Protein AF-0000000079096432 (afdb_homodimer)

InterPro domains:
  IPR011004 Trimeric LpxA-like superfamily [SSF51161] (9-69)
  IPR050486 Mannose-1-phosphate guanyltransferase [PTHR22572] (4-70)
  IPR056729 Mannose-1-phosphate guanyltransferase, C-terminal domain [PF25087] (5-72)

Organism: Trichostrongylus colubriformis (NCBI:txid6319)

Solvent-accessible surface area (backbone atoms only — not comparable to full-atom values): 8878 Å² total; per-residue (Å²): 103,59,58,89,77,42,87,38,48,37,87,65,34,46,76,44,66,73,34,37,54,34,66,76,26,35,37,24,49,51,19,37,38,29,47,20,36,39,30,39,48,14,34,37,27,41,46,15,37,40,32,28,24,37,39,29,61,57,11,34,38,31,58,61,12,37,40,32,29,36,68,67,63,72,83,52,90,54,78,84,74,71,76,66,66,70,73,79,110,105,59,59,89,78,43,86,40,47,36,86,63,34,45,75,43,65,74,33,38,56,33,67,75,26,35,37,25,50,51,19,36,38,29,48,20,38,37,29,39,48,14,34,38,29,41,46,14,36,40,32,29,24,37,37,29,62,57,10,33,40,31,56,61,11,36,40,33,31,36,67,68,62,73,75,53,92,48,80,76,77,70,75,66,66,72,72,82,109

pLDDT: mean 81.72, std 25.54, range [23.12, 99.0]

Sequence (178 aa):
MVSEEDKDVHKSAKIGPNVSIGPNAKIGKGVRIKESIILADAVVNEHACVLHSVIGWRSVVGAWSRVEGIPIAPNPNLPFAKVSATYWLMVSEEDKDVHKSAKIGPNVSIGPNAKIGKGVRIKESIILADAVVNEHACVLHSVIGWRSVVGAWSRVEGIPIAPNPNLPFAKVSATYWL

Structure (mmCIF, N/CA/C/O backbone):
data_AF-0000000079096432-model_v1
#
loop_
_entity.id
_entity.type
_entity.pdbx_description
1 polymer 'Mannose-1-phosphate guanyltransferase C-terminal domain-containing protein'
#
loop_
_atom_site.group_PDB
_atom_site.id
_atom_site.type_symbol
_atom_site.label_atom_id
_atom_site.label_alt_id
_atom_site.label_comp_id
_atom_site.label_asym_id
_atom_site.label_entity_id
_atom_site.label_seq_id
_atom_site.pdbx_PDB_ins_code
_atom_site.Cartn_x
_atom_site.Cartn_y
_atom_site.Cartn_z
_atom_site.occupancy
_atom_site.B_iso_or_equiv
_atom_site.auth_seq_id
_atom_site.auth_comp_id
_atom_site.auth_asym_id
_atom_site.auth_atom_id
_atom_site.pdbx_PDB_model_num
ATOM 1 N N . MET A 1 1 ? 4.297 -13.227 -14.703 1 49.78 1 MET A N 1
ATOM 2 C CA . MET A 1 1 ? 3.547 -14.391 -14.242 1 49.78 1 MET A CA 1
ATOM 3 C C . MET A 1 1 ? 4.078 -14.883 -12.906 1 49.78 1 MET A C 1
ATOM 5 O O . MET A 1 1 ? 5.219 -14.594 -12.539 1 49.78 1 MET A O 1
ATOM 9 N N . VAL A 1 2 ? 3.18 -14.836 -11.805 1 55 2 VAL A N 1
ATOM 10 C CA . VAL A 1 2 ? 3.639 -15.445 -10.562 1 55 2 VAL A CA 1
ATOM 11 C C . VAL A 1 2 ? 4.121 -16.875 -10.836 1 55 2 VAL A C 1
ATOM 13 O O . VAL A 1 2 ? 3.42 -17.656 -11.477 1 55 2 VAL A O 1
ATOM 16 N N . SER A 1 3 ? 5.258 -17.234 -10.875 1 52.78 3 SER A N 1
ATOM 17 C CA . SER A 1 3 ? 5.484 -18.672 -11.008 1 52.78 3 SER A CA 1
ATOM 18 C C . SER A 1 3 ? 5.172 -19.406 -9.711 1 52.78 3 SER A C 1
ATOM 20 O O . SER A 1 3 ? 5.527 -18.938 -8.625 1 52.78 3 SER A O 1
ATOM 22 N N . GLU A 1 4 ? 3.979 -20.062 -9.562 1 48.72 4 GLU A N 1
ATOM 23 C CA . GLU A 1 4 ? 3.637 -21.016 -8.508 1 48.72 4 GLU A CA 1
ATOM 24 C C . GLU A 1 4 ? 4.891 -21.594 -7.875 1 48.72 4 GLU A C 1
ATOM 26 O O . GLU A 1 4 ? 4.848 -22.094 -6.742 1 48.72 4 GLU A O 1
ATOM 31 N N . GLU A 1 5 ? 5.91 -21.547 -8.586 1 52.56 5 GLU A N 1
ATOM 32 C CA . GLU A 1 5 ? 7.125 -22.203 -8.125 1 52.56 5 GLU A CA 1
ATOM 33 C C . GLU A 1 5 ? 7.941 -21.297 -7.207 1 52.56 5 GLU A C 1
ATOM 35 O O . GLU A 1 5 ? 8.945 -21.719 -6.641 1 52.56 5 GLU A O 1
ATOM 40 N N . ASP A 1 6 ? 7.215 -20.156 -7 1 66.31 6 ASP A N 1
ATOM 41 C CA . ASP A 1 6 ? 8.078 -19.25 -6.25 1 66.31 6 ASP A CA 1
ATOM 42 C C . ASP A 1 6 ? 8.055 -19.578 -4.758 1 66.31 6 ASP A C 1
ATOM 44 O O . ASP A 1 6 ? 6.992 -19.625 -4.141 1 66.31 6 ASP A O 1
ATOM 48 N N . LYS A 1 7 ? 9.062 -20.109 -4.145 1 76.81 7 LYS A N 1
ATOM 49 C CA . LYS A 1 7 ? 9.289 -20.578 -2.783 1 76.81 7 LYS A CA 1
ATOM 50 C C . LYS A 1 7 ? 8.836 -19.547 -1.758 1 76.81 7 LYS A C 1
ATOM 52 O O . LYS A 1 7 ? 8.477 -19.906 -0.631 1 76.81 7 LYS A O 1
ATOM 57 N N . ASP A 1 8 ? 8.594 -18.406 -2.217 1 93.94 8 ASP A N 1
ATOM 58 C CA . ASP A 1 8 ? 8.352 -17.391 -1.192 1 93.94 8 ASP A CA 1
ATOM 59 C C . ASP A 1 8 ? 6.922 -16.859 -1.271 1 93.94 8 ASP A C 1
ATOM 61 O O . ASP A 1 8 ? 6.637 -15.758 -0.806 1 93.94 8 ASP A O 1
ATOM 65 N N . VAL A 1 9 ? 6.113 -17.672 -1.947 1 97.19 9 VAL A N 1
ATOM 66 C CA . VAL A 1 9 ? 4.68 -17.391 -1.94 1 97.19 9 VAL A CA 1
ATOM 67 C C . VAL A 1 9 ? 3.949 -18.484 -1.155 1 97.19 9 VAL A C 1
ATOM 69 O O . VAL A 1 9 ? 3.939 -19.641 -1.558 1 97.19 9 VAL A O 1
ATOM 72 N N . HIS A 1 10 ? 3.402 -18.094 -0.089 1 97.62 10 HIS A N 1
ATOM 73 C CA . HIS A 1 10 ? 2.75 -19.094 0.749 1 97.62 10 HIS A CA 1
ATOM 74 C C . HIS A 1 10 ? 1.615 -19.781 0 1 97.62 10 HIS A C 1
ATOM 76 O O . HIS A 1 10 ? 0.881 -19.141 -0.753 1 97.62 10 HIS A O 1
ATOM 82 N N . LYS A 1 11 ? 1.36 -21.016 0.173 1 96.31 11 LYS A N 1
ATOM 83 C CA . LYS A 1 11 ? 0.435 -21.844 -0.587 1 96.31 11 LYS A CA 1
ATOM 84 C C . LYS A 1 11 ? -1 -21.344 -0.448 1 96.31 11 LYS A C 1
ATOM 86 O O . LYS A 1 11 ? -1.826 -21.562 -1.338 1 96.31 11 LYS A O 1
ATOM 91 N N . SER A 1 12 ? -1.315 -20.734 0.716 1 97.81 12 SER A N 1
ATOM 92 C CA . SER A 1 12 ? -2.695 -20.312 0.938 1 97.81 12 SER A CA 1
ATOM 93 C C . SER A 1 12 ? -2.953 -18.922 0.353 1 97.81 12 SER A C 1
ATOM 95 O O . SER A 1 12 ? -4.074 -18.422 0.413 1 97.81 12 SER A O 1
ATOM 97 N N . ALA A 1 13 ? -1.972 -18.234 -0.16 1 98.38 13 ALA A N 1
ATOM 98 C CA . ALA A 1 13 ? -2.168 -16.938 -0.804 1 98.38 13 ALA A CA 1
ATOM 99 C C . ALA A 1 13 ? -3.051 -17.062 -2.041 1 98.38 13 ALA A C 1
ATOM 101 O O . ALA A 1 13 ? -3.031 -18.094 -2.719 1 98.38 13 ALA A O 1
ATOM 102 N N . LYS A 1 14 ? -3.893 -16.062 -2.24 1 98.19 14 LYS A N 1
ATOM 103 C CA . LYS A 1 14 ? -4.742 -15.992 -3.428 1 98.19 14 LYS A CA 1
ATOM 104 C C . LYS A 1 14 ? -4.262 -14.906 -4.387 1 98.19 14 LYS A C 1
ATOM 106 O O . LYS A 1 14 ? -4.398 -13.719 -4.102 1 98.19 14 LYS A O 1
ATOM 111 N N . ILE A 1 15 ? -3.668 -15.336 -5.457 1 96.62 15 ILE A N 1
ATOM 112 C CA . ILE A 1 15 ? -3.129 -14.43 -6.465 1 96.62 15 ILE A CA 1
ATOM 113 C C . ILE A 1 15 ? -4.094 -14.336 -7.645 1 96.62 15 ILE A C 1
ATOM 115 O O . ILE A 1 15 ? -4.32 -15.328 -8.352 1 96.62 15 ILE A O 1
ATOM 119 N N . GLY A 1 16 ? -4.66 -13.188 -7.727 1 95.19 16 GLY A N 1
ATOM 120 C CA . GLY A 1 16 ? -5.637 -12.984 -8.781 1 95.19 16 GLY A CA 1
ATOM 121 C C . GLY A 1 16 ? -5.012 -12.664 -10.125 1 95.19 16 GLY A C 1
ATOM 122 O O . GLY A 1 16 ? -3.822 -12.914 -10.336 1 95.19 16 GLY A O 1
ATOM 123 N N . PRO A 1 17 ? -5.816 -12.352 -11.086 1 93 17 PRO A N 1
ATOM 124 C CA . PRO A 1 17 ? -5.328 -12.039 -12.43 1 93 17 PRO A CA 1
ATOM 125 C C . PRO A 1 17 ? -4.453 -10.781 -12.461 1 93 17 PRO A C 1
ATOM 127 O O . PRO A 1 17 ? -4.547 -9.938 -11.57 1 93 17 PRO A O 1
ATOM 130 N N . ASN A 1 18 ? -3.512 -10.672 -13.5 1 92.12 18 ASN A N 1
ATOM 131 C CA . ASN A 1 18 ? -2.684 -9.508 -13.797 1 92.12 18 ASN A CA 1
ATOM 132 C C . ASN A 1 18 ? -1.778 -9.156 -12.617 1 92.12 18 ASN A C 1
ATOM 134 O O . ASN A 1 18 ? -1.666 -7.988 -12.242 1 92.12 18 ASN A O 1
ATOM 138 N N . VAL A 1 19 ? -1.422 -10.156 -11.961 1 95.19 19 VAL A N 1
ATOM 139 C CA . VAL A 1 19 ? -0.476 -9.961 -10.875 1 95.19 19 VAL A CA 1
ATOM 140 C C . VAL A 1 19 ? 0.92 -10.398 -11.312 1 95.19 19 VAL A C 1
ATOM 142 O O . VAL A 1 19 ? 1.084 -11.461 -11.914 1 95.19 19 VAL A O 1
ATOM 145 N N . SER A 1 20 ? 1.871 -9.555 -11.117 1 94.56 20 SER A N 1
ATOM 146 C CA . SER A 1 20 ? 3.283 -9.891 -11.273 1 94.56 20 SER A CA 1
ATOM 147 C C . SER A 1 20 ? 4.012 -9.852 -9.93 1 94.56 20 SER A C 1
ATOM 149 O O . SER A 1 20 ? 3.846 -8.906 -9.156 1 94.56 20 SER A O 1
ATOM 151 N N . ILE A 1 21 ? 4.773 -10.836 -9.672 1 96.56 21 ILE A N 1
ATOM 152 C CA . ILE A 1 21 ? 5.562 -10.898 -8.445 1 96.56 21 ILE A CA 1
ATOM 153 C C . ILE A 1 21 ? 7.043 -11.039 -8.797 1 96.56 21 ILE A C 1
ATOM 155 O O . ILE A 1 21 ? 7.441 -11.992 -9.461 1 96.56 21 ILE A O 1
ATOM 159 N N . GLY A 1 22 ? 7.762 -10.047 -8.359 1 95.38 22 GLY A N 1
ATOM 160 C CA . GLY A 1 22 ? 9.18 -10.008 -8.68 1 95.38 22 GLY A CA 1
ATOM 161 C C . GLY A 1 22 ? 9.992 -11.023 -7.898 1 95.38 22 GLY A C 1
ATOM 162 O O . GLY A 1 22 ? 9.477 -11.656 -6.977 1 95.38 22 GLY A O 1
ATOM 163 N N . PRO A 1 23 ? 11.219 -11.227 -8.273 1 94.5 23 PRO A N 1
ATOM 164 C CA . PRO A 1 23 ? 12.055 -12.219 -7.605 1 94.5 23 PRO A CA 1
ATOM 165 C C . PRO A 1 23 ? 12.266 -11.914 -6.121 1 94.5 23 PRO A C 1
ATOM 167 O O . PRO A 1 23 ? 12.352 -10.742 -5.738 1 94.5 23 PRO A O 1
ATOM 170 N N . ASN A 1 24 ? 12.25 -12.875 -5.258 1 95.25 24 ASN A N 1
ATOM 171 C CA . ASN A 1 24 ? 12.555 -12.852 -3.83 1 95.25 24 ASN A CA 1
ATOM 172 C C . ASN A 1 24 ? 11.469 -12.133 -3.037 1 95.25 24 ASN A C 1
ATOM 174 O O . ASN A 1 24 ? 11.602 -11.938 -1.828 1 95.25 24 ASN A O 1
ATOM 178 N N . ALA A 1 25 ? 10.523 -11.68 -3.762 1 97.75 25 ALA A N 1
ATOM 179 C CA . ALA A 1 25 ? 9.391 -11.18 -2.994 1 97.75 25 ALA A CA 1
ATOM 180 C C . ALA A 1 25 ? 8.789 -12.273 -2.115 1 97.75 25 ALA A C 1
ATOM 182 O O . ALA A 1 25 ? 8.734 -13.438 -2.516 1 97.75 25 ALA A O 1
ATOM 183 N N . LYS A 1 26 ? 8.359 -11.867 -0.89 1 98.44 26 LYS A N 1
ATOM 184 C CA . LYS A 1 26 ? 7.75 -12.797 0.058 1 98.44 26 LYS A CA 1
ATOM 185 C C . LYS A 1 26 ? 6.262 -12.5 0.232 1 98.44 26 LYS A C 1
ATOM 187 O O . LYS A 1 26 ? 5.887 -11.398 0.633 1 98.44 26 LYS A O 1
ATOM 192 N N . ILE A 1 27 ? 5.492 -13.5 -0.062 1 98.69 27 ILE A N 1
ATOM 193 C CA . ILE A 1 27 ? 4.039 -13.383 0.047 1 98.69 27 ILE A CA 1
ATOM 194 C C . ILE A 1 27 ? 3.531 -14.305 1.153 1 98.69 27 ILE A C 1
ATOM 196 O O . ILE A 1 27 ? 3.629 -15.531 1.042 1 98.69 27 ILE A O 1
ATOM 200 N N . GLY A 1 28 ? 2.947 -13.734 2.145 1 98.62 28 GLY A N 1
ATOM 201 C CA . GLY A 1 28 ? 2.609 -14.461 3.354 1 98.62 28 GLY A CA 1
ATOM 202 C C . GLY A 1 28 ? 1.319 -15.258 3.232 1 98.62 28 GLY A C 1
ATOM 203 O O . GLY A 1 28 ? 0.675 -15.242 2.182 1 98.62 28 GLY A O 1
ATOM 204 N N . LYS A 1 29 ? 1.048 -15.969 4.301 1 98.44 29 LYS A N 1
ATOM 205 C CA . LYS A 1 29 ? -0.164 -16.781 4.414 1 98.44 29 LYS A CA 1
ATOM 206 C C . LYS A 1 29 ? -1.412 -15.93 4.191 1 98.44 29 LYS A C 1
ATOM 208 O O . LYS A 1 29 ? -1.538 -14.844 4.754 1 98.44 29 LYS A O 1
ATOM 213 N N . GLY A 1 30 ? -2.307 -16.391 3.414 1 98.62 30 GLY A N 1
ATOM 214 C CA . GLY A 1 30 ? -3.633 -15.797 3.293 1 98.62 30 GLY A CA 1
ATOM 215 C C . GLY A 1 30 ? -3.629 -14.453 2.586 1 98.62 30 GLY A C 1
ATOM 216 O O . GLY A 1 30 ? -4.645 -13.758 2.562 1 98.62 30 GLY A O 1
ATOM 217 N N . VAL A 1 31 ? -2.512 -14.055 2.002 1 98.75 31 VAL A N 1
ATOM 218 C CA . VAL A 1 31 ? -2.42 -12.797 1.27 1 98.75 31 VAL A CA 1
ATOM 219 C C . VAL A 1 31 ? -3.271 -12.867 0.005 1 98.75 31 VAL A C 1
ATOM 221 O O . VAL A 1 31 ? -3.314 -13.906 -0.663 1 98.75 31 VAL A O 1
ATOM 224 N N . ARG A 1 32 ? -3.984 -11.82 -0.285 1 98.88 32 ARG A N 1
ATOM 225 C CA . ARG A 1 32 ? -4.754 -11.688 -1.519 1 98.88 32 ARG A CA 1
ATOM 226 C C . ARG A 1 32 ? -4.23 -10.531 -2.365 1 98.88 32 ARG A C 1
ATOM 228 O O . ARG A 1 32 ? -4.129 -9.398 -1.886 1 98.88 32 ARG A O 1
ATOM 235 N N . ILE A 1 33 ? -3.865 -10.781 -3.605 1 98.12 33 ILE A N 1
ATOM 236 C CA . ILE A 1 33 ? -3.33 -9.773 -4.52 1 98.12 33 ILE A CA 1
ATOM 237 C C . ILE A 1 33 ? -4.086 -9.828 -5.844 1 98.12 33 ILE A C 1
ATOM 239 O O . ILE A 1 33 ? -4.328 -10.906 -6.387 1 98.12 33 ILE A O 1
ATOM 243 N N . LYS A 1 34 ? -4.484 -8.711 -6.258 1 95.69 34 LYS A N 1
ATOM 244 C CA . LYS A 1 34 ? -5.191 -8.609 -7.531 1 95.69 34 LYS A CA 1
ATOM 245 C C . LYS A 1 34 ? -4.789 -7.352 -8.289 1 95.69 34 LYS A C 1
ATOM 247 O O . LYS A 1 34 ? -4.641 -6.281 -7.691 1 95.69 34 LYS A O 1
ATOM 252 N N . GLU A 1 35 ? -4.629 -7.512 -9.656 1 94.5 35 GLU A N 1
ATOM 253 C CA . GLU A 1 35 ? -4.379 -6.348 -10.508 1 94.5 35 GLU A CA 1
ATOM 254 C C . GLU A 1 35 ? -3.227 -5.508 -9.961 1 94.5 35 GLU A C 1
ATOM 256 O O . GLU A 1 35 ? -3.355 -4.293 -9.805 1 94.5 35 GLU A O 1
ATOM 261 N N . SER A 1 36 ? -2.166 -6.195 -9.641 1 96 36 SER A N 1
ATOM 262 C CA . SER A 1 36 ? -1.103 -5.531 -8.891 1 96 36 SER A CA 1
ATOM 263 C C . SER A 1 36 ? 0.269 -6.07 -9.281 1 96 36 SER A C 1
ATOM 265 O O . SER A 1 36 ? 0.373 -7.16 -9.852 1 96 36 SER A O 1
ATOM 267 N N . ILE A 1 37 ? 1.247 -5.305 -9.016 1 96.75 37 ILE A N 1
ATOM 268 C CA . ILE A 1 37 ? 2.645 -5.68 -9.211 1 96.75 37 ILE A CA 1
ATOM 269 C C . ILE A 1 37 ? 3.383 -5.617 -7.875 1 96.75 37 ILE A C 1
ATOM 271 O O . ILE A 1 37 ? 3.363 -4.586 -7.195 1 96.75 37 ILE A O 1
ATOM 275 N N . ILE A 1 38 ? 3.967 -6.727 -7.48 1 97.81 38 ILE A N 1
ATOM 276 C CA . ILE A 1 38 ? 4.852 -6.781 -6.32 1 97.81 38 ILE A CA 1
ATOM 277 C C . ILE A 1 38 ? 6.305 -6.828 -6.785 1 97.81 38 ILE A C 1
ATOM 279 O O . ILE A 1 38 ? 6.754 -7.832 -7.344 1 97.81 38 ILE A O 1
ATOM 283 N N . LEU A 1 39 ? 7.094 -5.719 -6.551 1 97.81 39 LEU A N 1
ATOM 284 C CA . LEU A 1 39 ? 8.445 -5.664 -7.09 1 97.81 39 LEU A CA 1
ATOM 285 C C . LEU A 1 39 ? 9.406 -6.496 -6.238 1 97.81 39 LEU A C 1
ATOM 287 O O . LEU A 1 39 ? 9 -7.055 -5.215 1 97.81 39 LEU A O 1
ATOM 291 N N . ALA A 1 40 ? 10.586 -6.617 -6.746 1 96.62 40 ALA A N 1
ATOM 292 C CA . ALA A 1 40 ? 11.578 -7.523 -6.172 1 96.62 40 ALA A CA 1
ATOM 293 C C . ALA A 1 40 ? 11.797 -7.23 -4.691 1 96.62 40 ALA A C 1
ATOM 295 O O . ALA A 1 40 ? 11.805 -6.07 -4.277 1 96.62 40 ALA A O 1
ATOM 296 N N . ASP A 1 41 ? 11.93 -8.219 -3.836 1 97.69 41 ASP A N 1
ATOM 297 C CA . ASP A 1 41 ? 12.352 -8.211 -2.438 1 97.69 41 ASP A CA 1
ATOM 298 C C . ASP A 1 41 ? 11.297 -7.559 -1.551 1 97.69 41 ASP A C 1
ATOM 300 O O . ASP A 1 41 ? 11.531 -7.32 -0.365 1 97.69 41 ASP A O 1
ATOM 304 N N . ALA A 1 42 ? 10.141 -7.258 -2.182 1 98.62 42 ALA A N 1
ATOM 305 C CA . ALA A 1 42 ? 9.055 -6.738 -1.354 1 98.62 42 ALA A CA 1
ATOM 306 C C . ALA A 1 42 ? 8.469 -7.836 -0.468 1 98.62 42 ALA A C 1
ATOM 308 O O . ALA A 1 42 ? 8.594 -9.023 -0.777 1 98.62 42 ALA A O 1
ATOM 309 N N . VAL A 1 43 ? 7.902 -7.422 0.663 1 98.88 43 VAL A N 1
ATOM 310 C CA . VAL A 1 43 ? 7.27 -8.336 1.605 1 98.88 43 VAL A CA 1
ATOM 311 C C . VAL A 1 43 ? 5.812 -7.934 1.824 1 98.88 43 VAL A C 1
ATOM 313 O O . VAL A 1 43 ? 5.531 -6.801 2.221 1 98.88 43 VAL A O 1
ATOM 316 N N . VAL A 1 44 ? 4.926 -8.805 1.549 1 98.88 44 VAL A N 1
ATOM 317 C CA . VAL A 1 44 ? 3.514 -8.641 1.88 1 98.88 44 VAL A CA 1
ATOM 318 C C . VAL A 1 44 ? 3.121 -9.633 2.975 1 98.88 44 VAL A C 1
ATOM 320 O O . VAL A 1 44 ? 3.057 -10.836 2.734 1 98.88 44 VAL A O 1
ATOM 323 N N . ASN A 1 45 ? 2.818 -9.117 4.129 1 98.94 45 ASN A N 1
ATOM 324 C CA . ASN A 1 45 ? 2.656 -9.961 5.305 1 98.94 45 ASN A CA 1
ATOM 325 C C . ASN A 1 45 ? 1.284 -10.633 5.328 1 98.94 45 ASN A C 1
ATOM 327 O O . ASN A 1 45 ? 0.43 -10.336 4.492 1 98.94 45 ASN A O 1
ATOM 331 N N . GLU A 1 46 ? 1.158 -11.578 6.305 1 98.94 46 GLU A N 1
ATOM 332 C CA . GLU A 1 46 ? 0.031 -12.508 6.305 1 98.94 46 GLU A CA 1
ATOM 333 C C . GLU A 1 46 ? -1.299 -11.758 6.301 1 98.94 46 GLU A C 1
ATOM 335 O O . GLU A 1 46 ? -1.433 -10.719 6.949 1 98.94 46 GLU A O 1
ATOM 340 N N . HIS A 1 47 ? -2.24 -12.203 5.512 1 98.94 47 HIS A N 1
ATOM 341 C CA . HIS A 1 47 ? -3.643 -11.805 5.445 1 98.94 47 HIS A CA 1
ATOM 342 C C . HIS A 1 47 ? -3.785 -10.359 4.973 1 98.94 47 HIS A C 1
ATOM 344 O O . HIS A 1 47 ? -4.832 -9.734 5.172 1 98.94 47 HIS A O 1
ATOM 350 N N . ALA A 1 48 ? -2.738 -9.797 4.344 1 98.94 48 ALA A N 1
ATOM 351 C CA . ALA A 1 48 ? -2.855 -8.492 3.701 1 98.94 48 ALA A CA 1
ATOM 352 C C . ALA A 1 48 ? -3.555 -8.602 2.35 1 98.94 48 ALA A C 1
ATOM 354 O O . ALA A 1 48 ? -3.588 -9.68 1.749 1 98.94 48 ALA A O 1
ATOM 355 N N . CYS A 1 49 ? -4.145 -7.508 1.94 1 98.88 49 CYS A N 1
ATOM 356 C CA . CYS A 1 49 ? -4.797 -7.398 0.639 1 98.88 49 CYS A CA 1
ATOM 357 C C . CYS A 1 49 ? -4.188 -6.262 -0.179 1 98.88 49 CYS A C 1
ATOM 359 O O . CYS A 1 49 ? -4.113 -5.125 0.29 1 98.88 49 CYS A O 1
ATOM 361 N N . VAL A 1 50 ? -3.732 -6.543 -1.394 1 98.69 50 VAL A N 1
ATOM 362 C CA . VAL A 1 50 ? -3.15 -5.559 -2.303 1 98.69 50 VAL A CA 1
ATOM 363 C C . VAL A 1 50 ? -3.928 -5.547 -3.617 1 98.69 50 VAL A C 1
ATOM 365 O O . VAL A 1 50 ? -3.934 -6.539 -4.352 1 98.69 50 VAL A O 1
ATOM 368 N N . LEU A 1 51 ? -4.582 -4.41 -3.834 1 96.88 51 LEU A N 1
ATOM 369 C CA . LEU A 1 51 ? -5.426 -4.293 -5.016 1 96.88 51 LEU A CA 1
ATOM 370 C C . LEU A 1 51 ? -5.016 -3.092 -5.863 1 96.88 51 LEU A C 1
ATOM 372 O O . LEU A 1 51 ? -4.805 -1.997 -5.332 1 96.88 51 LEU A O 1
ATOM 376 N N . HIS A 1 52 ? -4.852 -3.309 -7.207 1 96.31 52 HIS A N 1
ATOM 377 C CA . HIS A 1 52 ? -4.648 -2.23 -8.164 1 96.31 52 HIS A CA 1
ATOM 378 C C . HIS A 1 52 ? -3.473 -1.348 -7.762 1 96.31 52 HIS A C 1
ATOM 380 O O . HIS A 1 52 ? -3.588 -0.12 -7.746 1 96.31 52 HIS A O 1
ATOM 386 N N . SER A 1 53 ? -2.361 -2.002 -7.379 1 97.44 53 SER A N 1
ATOM 387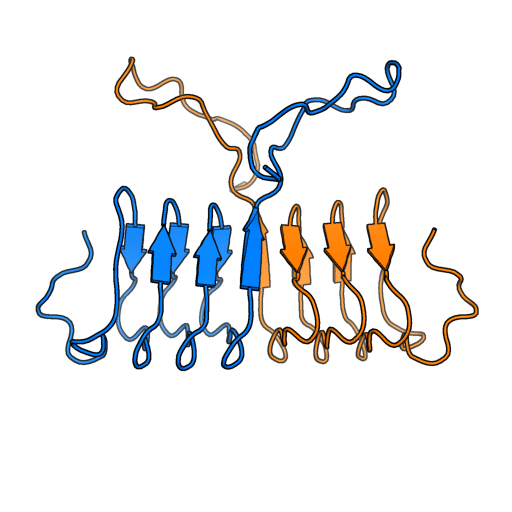 C CA . SER A 1 53 ? -1.253 -1.253 -6.797 1 97.44 53 SER A CA 1
ATOM 388 C C . SER A 1 53 ? 0.091 -1.823 -7.238 1 97.44 53 SER A C 1
ATOM 390 O O . SER A 1 53 ? 0.189 -3.006 -7.57 1 97.44 53 SER A O 1
ATOM 392 N N . VAL A 1 54 ? 1.04 -0.957 -7.215 1 98.06 54 VAL A N 1
ATOM 393 C CA . VAL A 1 54 ? 2.436 -1.381 -7.266 1 98.06 54 VAL A CA 1
ATOM 394 C C . VAL A 1 54 ? 3.057 -1.278 -5.875 1 98.06 54 VAL A C 1
ATOM 396 O O . VAL A 1 54 ? 2.979 -0.231 -5.23 1 98.06 54 VAL A O 1
ATOM 399 N N . ILE A 1 55 ? 3.592 -2.33 -5.457 1 98.75 55 ILE A N 1
ATOM 400 C CA . ILE A 1 55 ? 4.395 -2.336 -4.242 1 98.75 55 I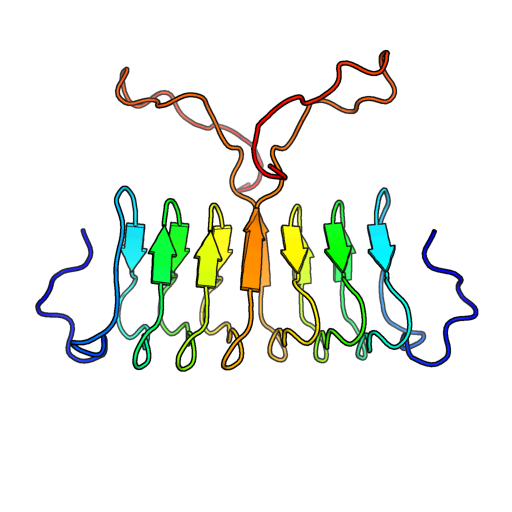LE A CA 1
ATOM 401 C C . ILE A 1 55 ? 5.879 -2.303 -4.602 1 98.75 55 ILE A C 1
ATOM 403 O O . ILE A 1 55 ? 6.395 -3.24 -5.215 1 98.75 55 ILE A O 1
ATOM 407 N N . GLY A 1 56 ? 6.586 -1.264 -4.16 1 98.69 56 GLY A N 1
ATOM 408 C CA . GLY A 1 56 ? 7.949 -0.994 -4.586 1 98.69 56 GLY A CA 1
ATOM 409 C C . GLY A 1 56 ? 8.945 -2.016 -4.074 1 98.69 56 GLY A C 1
ATOM 410 O O . GLY A 1 56 ? 8.602 -2.871 -3.256 1 98.69 56 GLY A O 1
ATOM 411 N N . TRP A 1 57 ? 10.141 -1.854 -4.648 1 98.75 57 TRP A N 1
ATOM 412 C CA . TRP A 1 57 ? 11.211 -2.762 -4.246 1 98.75 57 TRP A CA 1
ATOM 413 C C . TRP A 1 57 ? 11.422 -2.715 -2.734 1 98.75 57 TRP A C 1
ATOM 415 O O . TRP A 1 57 ? 11.43 -1.638 -2.135 1 98.75 57 TRP A O 1
ATOM 425 N N . ARG A 1 58 ? 11.523 -3.855 -2.068 1 98.88 58 ARG A N 1
ATOM 426 C CA . ARG A 1 58 ? 11.875 -4.031 -0.663 1 98.88 58 ARG A CA 1
ATOM 427 C C . ARG A 1 58 ? 10.82 -3.402 0.247 1 98.88 58 ARG A C 1
ATOM 429 O O . ARG A 1 58 ? 11.031 -3.285 1.456 1 98.88 58 ARG A O 1
ATOM 436 N N . SER A 1 59 ? 9.781 -3.02 -0.357 1 98.94 59 SER A N 1
ATOM 437 C CA . SER A 1 59 ? 8.719 -2.445 0.454 1 98.94 59 SER A CA 1
ATOM 438 C C . SER A 1 59 ? 8.016 -3.516 1.288 1 98.94 59 SER A C 1
ATOM 440 O O . SER A 1 59 ? 8.031 -4.695 0.93 1 98.94 59 SER A O 1
ATOM 442 N N . VAL A 1 60 ? 7.406 -3.045 2.336 1 99 60 VAL A N 1
ATOM 443 C CA . VAL A 1 60 ? 6.723 -3.955 3.246 1 99 60 VAL A CA 1
ATOM 444 C C . VAL A 1 60 ? 5.277 -3.504 3.439 1 99 60 VAL A C 1
ATOM 446 O O . VAL A 1 60 ? 5.02 -2.348 3.785 1 99 60 VAL A O 1
ATOM 449 N N . VAL A 1 61 ? 4.387 -4.383 3.182 1 98.94 61 VAL A N 1
ATOM 450 C CA . VAL A 1 61 ? 2.982 -4.207 3.541 1 98.94 61 VAL A CA 1
ATOM 451 C C . VAL A 1 61 ? 2.66 -5.031 4.785 1 98.94 61 VAL A C 1
ATOM 453 O O . VAL A 1 61 ? 2.854 -6.25 4.797 1 98.94 61 VAL A O 1
ATOM 456 N N . GLY A 1 62 ? 2.188 -4.414 5.809 1 98.94 62 GLY A N 1
ATOM 457 C CA . GLY A 1 62 ? 1.964 -5.055 7.094 1 98.94 62 GLY A CA 1
ATOM 458 C C . GLY A 1 62 ? 0.904 -6.141 7.047 1 98.94 62 GLY A C 1
ATOM 459 O O . GLY A 1 62 ? 0.126 -6.211 6.094 1 98.94 62 GLY A O 1
ATOM 460 N N . ALA A 1 63 ? 0.928 -6.953 8.125 1 98.94 63 ALA A N 1
ATOM 461 C CA . ALA A 1 63 ? -0.102 -7.984 8.234 1 98.94 63 ALA A CA 1
ATOM 462 C C . ALA A 1 63 ? -1.492 -7.359 8.328 1 98.94 63 ALA A C 1
ATOM 464 O O . ALA A 1 63 ? -1.659 -6.285 8.906 1 98.94 63 ALA A O 1
ATOM 465 N N . TRP A 1 64 ? -2.51 -8.031 7.758 1 98.94 64 TRP A N 1
ATOM 466 C CA . TRP A 1 64 ? -3.922 -7.672 7.824 1 98.94 64 TRP A CA 1
ATOM 467 C C . TRP A 1 64 ? -4.164 -6.305 7.188 1 98.94 64 TRP A C 1
ATOM 469 O O . TRP A 1 64 ? -5.27 -5.766 7.262 1 98.94 64 TRP A O 1
ATOM 479 N N . SER A 1 65 ? -3.16 -5.668 6.465 1 98.94 65 SER A N 1
ATOM 480 C CA . SER A 1 65 ? -3.275 -4.352 5.84 1 98.94 65 SER A CA 1
ATOM 481 C C . SER A 1 65 ? -3.992 -4.441 4.496 1 98.94 65 SER A C 1
ATOM 483 O O . SER A 1 65 ? -3.844 -5.426 3.771 1 98.94 65 SER A O 1
ATOM 485 N N . ARG A 1 66 ? -4.738 -3.451 4.215 1 98.88 66 ARG A N 1
ATOM 486 C CA . ARG A 1 66 ? -5.348 -3.307 2.895 1 98.88 66 ARG A CA 1
ATOM 487 C C . ARG A 1 66 ? -4.801 -2.084 2.168 1 98.88 66 ARG A C 1
ATOM 489 O O . ARG A 1 66 ? -4.879 -0.965 2.682 1 98.88 66 ARG A O 1
ATOM 496 N N . VAL A 1 67 ? -4.242 -2.295 0.976 1 98.75 67 VAL A N 1
ATOM 497 C CA . VAL A 1 67 ? -3.707 -1.263 0.093 1 98.75 67 VAL A CA 1
ATOM 498 C C . VAL A 1 67 ? -4.41 -1.326 -1.262 1 98.75 67 VAL A C 1
ATOM 500 O O . VAL A 1 67 ? -4.477 -2.389 -1.885 1 98.75 67 VAL A O 1
ATOM 503 N N . GLU A 1 68 ? -4.93 -0.2 -1.655 1 97.38 68 GLU A N 1
ATOM 504 C CA . GLU A 1 68 ? -5.691 -0.199 -2.902 1 97.38 68 GLU A CA 1
ATOM 505 C C . GLU A 1 68 ? -5.375 1.037 -3.74 1 97.38 68 GLU A C 1
ATOM 507 O O . GLU A 1 68 ? -5.375 2.158 -3.227 1 97.38 68 GLU A O 1
ATOM 512 N N . GLY A 1 69 ? -5.129 0.787 -5.051 1 96.38 69 GLY A N 1
ATOM 513 C CA . GLY A 1 69 ? -4.969 1.925 -5.945 1 96.38 69 GLY A CA 1
ATOM 514 C C . GLY A 1 69 ? -6.254 2.703 -6.152 1 96.38 69 GLY A C 1
ATOM 515 O O . GLY A 1 69 ? -7.344 2.129 -6.129 1 96.38 69 GLY A O 1
ATOM 516 N N . ILE A 1 70 ? -6.078 4.055 -6.312 1 89.25 70 ILE A N 1
ATOM 517 C CA . ILE A 1 70 ? -7.215 4.902 -6.648 1 89.25 70 ILE A CA 1
ATOM 518 C C . ILE A 1 70 ? -7.246 5.152 -8.156 1 89.25 70 ILE A C 1
ATOM 520 O O . ILE A 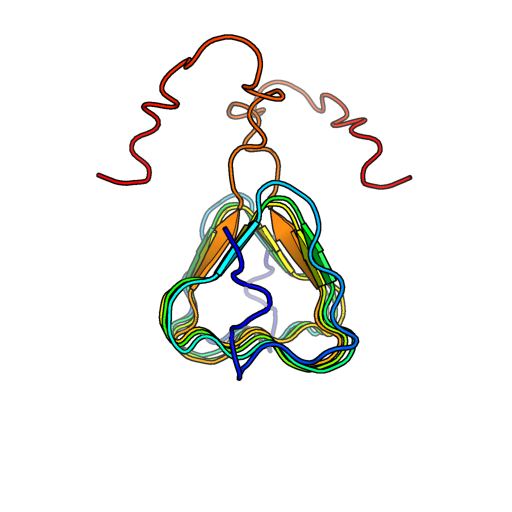1 70 ? -6.215 5.457 -8.758 1 89.25 70 ILE A O 1
ATOM 524 N N . PRO A 1 71 ? -8.477 4.883 -8.734 1 73.62 71 PRO A N 1
ATOM 525 C CA . PRO A 1 71 ? -8.531 5.234 -10.156 1 73.62 71 PRO A CA 1
ATOM 526 C C . PRO A 1 71 ? -8.086 6.672 -10.422 1 73.62 71 PRO A C 1
ATOM 528 O O . PRO A 1 71 ? -8.375 7.566 -9.625 1 73.62 71 PRO A O 1
ATOM 531 N N . ILE A 1 72 ? -6.969 6.848 -11.094 1 60.38 72 ILE A N 1
ATOM 532 C CA . ILE A 1 72 ? -6.5 8.195 -11.398 1 60.38 72 ILE A CA 1
ATOM 533 C C . ILE A 1 72 ? -7.543 8.922 -12.25 1 60.38 72 ILE A C 1
ATOM 535 O O . ILE A 1 72 ? -7.836 8.5 -13.375 1 60.38 72 ILE A O 1
ATOM 539 N N . ALA A 1 73 ? -8.672 9.086 -11.773 1 51.91 73 ALA A N 1
ATOM 540 C CA . ALA A 1 73 ? -9.578 9.875 -12.609 1 51.91 73 ALA A CA 1
ATOM 541 C C . ALA A 1 73 ? -8.945 11.211 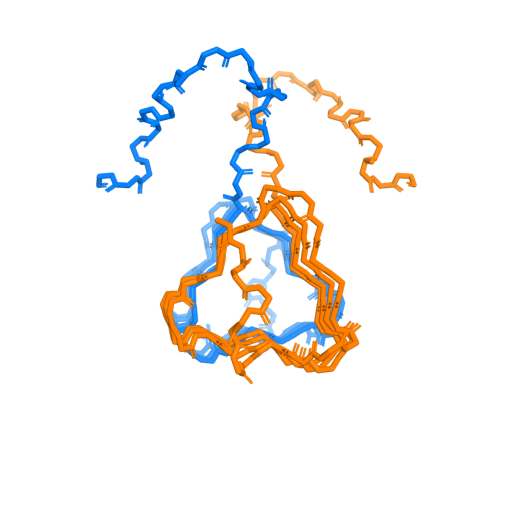-12.992 1 51.91 73 ALA A C 1
ATOM 543 O O . ALA A 1 73 ? -8.133 11.766 -12.242 1 51.91 73 ALA A O 1
ATOM 544 N N . PRO A 1 74 ? -8.938 11.719 -14.258 1 43.94 74 PRO A N 1
ATOM 545 C CA . PRO A 1 74 ? -8.562 13.102 -14.586 1 43.94 74 PRO A CA 1
ATOM 546 C C . PRO A 1 74 ? -8.953 14.094 -13.5 1 43.94 74 PRO A C 1
ATOM 548 O O . PRO A 1 74 ? -9.859 13.82 -12.703 1 43.94 74 PRO A O 1
ATOM 551 N N . ASN A 1 75 ? -8 15.086 -13.102 1 42.56 75 ASN A N 1
ATOM 552 C CA . ASN A 1 75 ? -8.328 16.109 -12.109 1 42.56 75 ASN A CA 1
ATOM 553 C C . ASN A 1 75 ? -9.836 16.344 -12.031 1 42.56 75 ASN A C 1
ATOM 555 O O . ASN A 1 75 ? -10.422 16.938 -12.945 1 42.56 75 ASN A O 1
ATOM 559 N N . PRO A 1 76 ? -10.57 15.766 -11.258 1 40 76 PRO A N 1
ATOM 560 C CA . PRO A 1 76 ? -11.961 16.203 -11.141 1 40 76 PRO A CA 1
ATOM 561 C C . PRO A 1 76 ? -12.078 17.625 -10.594 1 40 76 PRO A C 1
ATOM 563 O O . PRO A 1 76 ? -13.172 18.062 -10.219 1 40 76 PRO A O 1
ATOM 566 N N . ASN A 1 77 ? -11.117 18.453 -10.375 1 38.38 77 ASN A N 1
ATOM 567 C CA . ASN A 1 77 ? -11.672 19.734 -9.93 1 38.38 77 ASN A CA 1
ATOM 568 C C . ASN A 1 77 ? -12.992 20.047 -10.641 1 38.38 77 ASN A C 1
ATOM 570 O O . ASN A 1 77 ? -13.578 21.094 -10.43 1 38.38 77 ASN A O 1
ATOM 574 N N . LEU A 1 78 ? -13.281 19.484 -11.812 1 40.16 78 LEU A N 1
ATOM 575 C CA . LEU A 1 78 ? -14.648 19.703 -12.281 1 40.16 78 LEU A CA 1
ATOM 576 C C . LEU A 1 78 ? -15.648 18.984 -11.383 1 40.16 78 LEU A C 1
ATOM 578 O O . LEU A 1 78 ? -15.344 17.938 -10.805 1 40.16 78 LEU A O 1
ATOM 582 N N . PRO A 1 79 ? -16.953 19.344 -11.125 1 34.31 79 PRO A N 1
ATOM 583 C CA . PRO A 1 79 ? -17.844 19.016 -10.008 1 34.31 79 PRO A CA 1
ATOM 584 C C . PRO A 1 79 ? -17.609 17.609 -9.469 1 34.31 79 PRO A C 1
ATOM 586 O O . PRO A 1 79 ? -16.969 16.781 -10.125 1 34.31 79 PRO A O 1
ATOM 589 N N . PHE A 1 80 ? -18.328 17.062 -8.297 1 35.19 80 PHE A N 1
ATOM 590 C CA . PHE A 1 80 ? -18.562 15.938 -7.402 1 35.19 80 PHE A CA 1
ATOM 591 C C . PHE A 1 80 ? -18.609 14.625 -8.18 1 35.19 80 PHE A C 1
ATOM 593 O O . PHE A 1 80 ? -19.156 13.633 -7.707 1 35.19 80 PHE A O 1
ATOM 600 N N . ALA A 1 81 ? -18.234 14.578 -9.391 1 30.75 81 ALA A N 1
ATOM 601 C CA . ALA A 1 81 ? -18.906 13.516 -10.125 1 30.75 81 ALA A CA 1
ATOM 602 C C . ALA A 1 81 ? -18.594 12.148 -9.539 1 30.75 81 ALA A C 1
ATOM 604 O O . ALA A 1 81 ? -17.422 11.836 -9.281 1 30.75 81 ALA A O 1
ATOM 605 N N . LYS A 1 82 ? -19.594 11.477 -8.891 1 31.12 82 LYS A N 1
ATOM 606 C CA . LYS A 1 82 ? -19.766 10.266 -8.094 1 31.12 82 LYS A CA 1
ATOM 607 C C . LYS A 1 82 ? -18.922 9.117 -8.633 1 31.12 82 LYS A C 1
ATOM 609 O O . LYS A 1 82 ? -19.078 8.719 -9.789 1 31.12 82 LYS A O 1
ATOM 6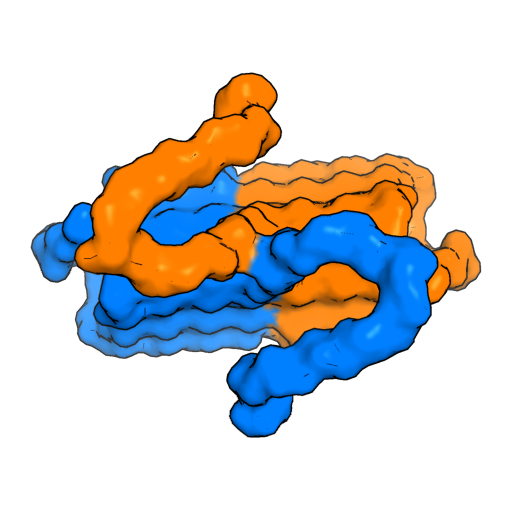14 N N . VAL A 1 83 ? -17.641 9.094 -8.469 1 33.09 83 VAL A N 1
ATOM 615 C CA . VAL A 1 83 ? -16.984 7.793 -8.539 1 33.09 83 VAL A CA 1
ATOM 616 C C . VAL A 1 83 ? -17.953 6.707 -8.062 1 33.09 83 VAL A C 1
ATOM 618 O O . VAL A 1 83 ? -18.25 6.609 -6.867 1 33.09 83 VAL A O 1
ATOM 621 N N . SER A 1 84 ? -19.094 6.691 -8.641 1 30.31 84 SER A N 1
ATOM 622 C CA . SER A 1 84 ? -19.891 5.508 -8.352 1 30.31 84 SER A CA 1
ATOM 623 C C . SER A 1 84 ? -19.062 4.234 -8.469 1 30.31 84 SER A C 1
ATOM 625 O O . SER A 1 84 ? -19.609 3.141 -8.625 1 30.31 84 SER A O 1
ATOM 627 N N . ALA A 1 85 ? -17.812 4.305 -8.711 1 31.34 85 ALA A N 1
ATOM 628 C CA . ALA A 1 85 ? -17.234 2.984 -8.953 1 31.34 85 ALA A CA 1
ATOM 629 C C . ALA A 1 85 ? -17.578 2.02 -7.824 1 31.34 85 ALA A C 1
ATOM 631 O O . ALA A 1 85 ? -17.625 2.412 -6.656 1 31.34 85 ALA A O 1
ATOM 632 N N . THR A 1 86 ? -18.328 0.905 -8 1 31.88 86 THR A N 1
ATOM 633 C CA . THR A 1 86 ? -18.719 -0.21 -7.148 1 31.88 86 THR A CA 1
ATOM 634 C C . THR A 1 86 ? -17.531 -0.711 -6.328 1 31.88 86 THR A C 1
ATOM 636 O O . THR A 1 86 ? -16.828 -1.622 -6.754 1 31.88 86 THR A O 1
ATOM 639 N N . TYR A 1 87 ? -16.547 -0.224 -6.387 1 32.56 87 TYR A N 1
ATOM 640 C CA . TYR A 1 87 ? -15.555 -0.727 -5.457 1 32.56 87 TYR A CA 1
ATOM 641 C C . TYR A 1 87 ? -16.062 -0.669 -4.02 1 32.56 87 TYR A C 1
ATOM 643 O O . TYR A 1 87 ? -15.523 -1.336 -3.137 1 32.56 87 TYR A O 1
ATOM 651 N N . TRP A 1 88 ? -16.703 0.42 -3.697 1 30.47 88 TRP A N 1
ATOM 652 C CA . TRP A 1 88 ? -17.172 0.482 -2.32 1 30.47 88 TRP A CA 1
ATOM 653 C C . TRP A 1 88 ? -18.359 -0.457 -2.109 1 30.47 88 TRP A C 1
ATOM 655 O O . TRP A 1 88 ? -18.891 -0.566 -0.999 1 30.47 88 TRP A O 1
ATOM 665 N N . LEU A 1 89 ? -19.188 -0.774 -3.061 1 23.31 89 LEU A N 1
ATOM 666 C CA . LEU A 1 89 ? -20.297 -1.606 -2.607 1 23.31 89 LEU A CA 1
ATOM 667 C C . LEU A 1 89 ? -19.812 -3.02 -2.287 1 23.31 89 LEU A C 1
ATOM 669 O O . LEU A 1 89 ? -19.062 -3.617 -3.061 1 23.31 89 LEU A O 1
ATOM 673 N N . MET B 1 1 ? -9.047 17.281 4.625 1 49.69 1 MET B N 1
ATOM 674 C CA . MET B 1 1 ? -7.902 18.125 4.938 1 49.69 1 MET B CA 1
ATOM 675 C C . MET B 1 1 ? -7.09 17.547 6.09 1 49.69 1 MET B C 1
ATOM 677 O O . MET B 1 1 ? -7.605 16.75 6.875 1 49.69 1 MET B O 1
ATOM 681 N N . VAL B 1 2 ? -5.773 17.156 5.805 1 54.78 2 VAL B N 1
ATOM 682 C CA . VAL B 1 2 ? -4.934 16.812 6.949 1 54.78 2 VAL B CA 1
ATOM 683 C C . VAL B 1 2 ? -4.996 17.938 7.984 1 54.78 2 VAL B C 1
ATOM 685 O O . VAL B 1 2 ? -4.84 19.109 7.648 1 54.78 2 VAL B O 1
ATOM 688 N N . SER B 1 3 ? -5.578 17.875 9.008 1 52.72 3 SER B N 1
ATOM 689 C CA . SER B 1 3 ? -5.418 19.016 9.906 1 52.72 3 SER B CA 1
ATOM 690 C C . SER B 1 3 ? -4.031 19.031 10.539 1 52.72 3 SER B C 1
ATOM 692 O O . SER B 1 3 ? -3.51 17.984 10.922 1 52.72 3 SER B O 1
ATOM 694 N N . GLU B 1 4 ? -3.062 19.875 10.047 1 48.78 4 GLU B N 1
ATOM 695 C CA . GLU B 1 4 ? -1.796 20.203 10.695 1 48.78 4 GLU B CA 1
ATOM 696 C C . GLU B 1 4 ? -1.854 19.906 12.195 1 48.78 4 GLU B C 1
ATOM 698 O O . GLU B 1 4 ? -0.819 19.703 12.828 1 48.78 4 GLU B O 1
ATOM 703 N N . GLU B 1 5 ? -3.01 19.891 12.688 1 52.41 5 GLU B N 1
ATOM 704 C CA . GLU B 1 5 ? -3.158 19.766 14.133 1 52.41 5 GLU B CA 1
ATOM 705 C C . GLU B 1 5 ? -3.131 18.297 14.562 1 52.41 5 GLU B C 1
ATOM 707 O O . GLU B 1 5 ? -3.145 18 15.758 1 52.41 5 GLU B O 1
ATOM 712 N N . ASP B 1 6 ? -2.885 17.516 13.453 1 66.19 6 ASP B N 1
ATOM 713 C CA . ASP B 1 6 ? -3.02 16.125 13.867 1 66.19 6 ASP B CA 1
ATOM 714 C C . ASP B 1 6 ? -1.742 15.625 14.539 1 66.19 6 ASP B C 1
ATOM 716 O O . ASP B 1 6 ? -0.661 15.688 13.953 1 66.19 6 ASP B O 1
ATOM 720 N N . LYS B 1 7 ? -1.636 15.438 15.828 1 77.06 7 LYS B N 1
ATOM 721 C CA . LYS B 1 7 ? -0.552 15.055 16.719 1 77.06 7 LYS B CA 1
ATOM 722 C C . LYS B 1 7 ? 0.193 13.828 16.188 1 77.06 7 LYS B C 1
ATOM 724 O O . LYS B 1 7 ? 1.373 13.633 16.5 1 77.06 7 LYS B O 1
ATOM 729 N N . ASP B 1 8 ? -0.37 13.219 15.25 1 94.12 8 ASP B N 1
ATOM 730 C CA . ASP B 1 8 ? 0.266 11.953 14.891 1 94.12 8 ASP B CA 1
ATOM 731 C C . ASP B 1 8 ? 0.841 12.008 13.477 1 94.12 8 ASP B C 1
ATOM 733 O O . ASP B 1 8 ? 1.027 10.969 12.844 1 94.12 8 ASP B O 1
ATOM 737 N N . VAL B 1 9 ? 1.004 13.25 13.031 1 97.19 9 VAL B N 1
ATOM 738 C CA . VAL B 1 9 ? 1.719 13.461 11.773 1 97.19 9 VAL B CA 1
ATOM 739 C C . VAL B 1 9 ? 3.061 14.133 12.047 1 97.19 9 VAL B C 1
ATOM 741 O O . VAL B 1 9 ? 3.104 15.273 12.516 1 97.19 9 VAL B O 1
ATOM 744 N N . HIS B 1 10 ? 4.082 13.445 11.789 1 97.62 10 HIS B N 1
ATOM 745 C CA . HIS B 1 10 ? 5.398 13.992 12.102 1 97.62 10 HIS B CA 1
ATOM 746 C C . HIS B 1 10 ? 5.652 15.281 11.32 1 97.62 10 HIS B C 1
ATOM 748 O O . HIS B 1 10 ? 5.281 15.391 10.156 1 97.62 10 HIS B O 1
ATOM 754 N N . LYS B 1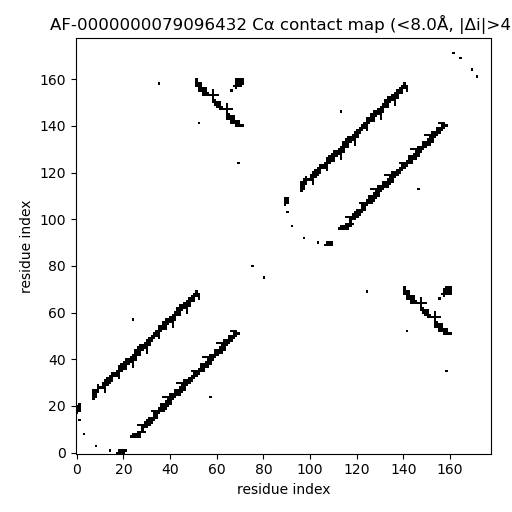 11 ? 6.293 16.234 11.828 1 96.31 11 LYS B N 1
ATOM 755 C CA . LYS B 1 11 ? 6.469 17.578 11.289 1 96.31 11 LYS B CA 1
ATOM 756 C C . LYS B 1 11 ? 7.215 17.547 9.961 1 96.31 11 LYS B C 1
ATOM 758 O O . LYS B 1 11 ? 7.047 18.438 9.117 1 96.31 11 LYS B O 1
ATOM 763 N N . SER B 1 12 ? 8.117 16.531 9.789 1 97.81 12 SER B N 1
ATOM 764 C CA . SER B 1 12 ? 8.922 16.5 8.578 1 97.81 12 SER B CA 1
ATOM 765 C C . SER B 1 12 ? 8.195 15.781 7.449 1 97.81 12 SER B C 1
ATOM 767 O O . SER B 1 12 ? 8.711 15.68 6.332 1 97.81 12 SER B O 1
ATOM 769 N N . ALA B 1 13 ? 7.027 15.203 7.672 1 98.38 13 ALA B N 1
ATOM 770 C CA . ALA B 1 13 ? 6.242 14.57 6.617 1 98.38 13 ALA B CA 1
ATOM 771 C C . ALA B 1 13 ? 5.805 15.586 5.57 1 98.38 13 ALA B C 1
ATOM 773 O O . ALA B 1 13 ? 5.578 16.75 5.891 1 98.38 13 ALA B O 1
ATOM 774 N N . LYS B 1 14 ? 5.82 15.148 4.32 1 98.19 14 LYS B N 1
ATOM 775 C CA . LYS B 1 14 ? 5.344 15.977 3.215 1 98.19 14 LYS B CA 1
ATOM 776 C C . LYS B 1 14 ? 4.004 15.469 2.686 1 98.19 14 LYS B C 1
ATOM 778 O O . LYS B 1 14 ? 3.939 14.414 2.059 1 98.19 14 LYS B O 1
ATOM 783 N N . ILE B 1 15 ? 2.965 16.203 2.992 1 96.56 15 ILE B N 1
ATOM 784 C CA . ILE B 1 15 ? 1.609 15.844 2.588 1 96.56 15 ILE B CA 1
ATOM 785 C C . ILE B 1 15 ? 1.197 16.688 1.377 1 96.56 15 ILE B C 1
ATOM 787 O O . ILE B 1 15 ? 1.065 17.906 1.472 1 96.56 15 ILE B O 1
ATOM 791 N N . GLY B 1 16 ? 1.117 15.969 0.3 1 95.25 16 GLY B N 1
ATOM 792 C CA . GLY B 1 16 ? 0.777 16.641 -0.939 1 95.25 16 GLY B CA 1
ATOM 793 C C . GLY B 1 16 ? -0.709 16.922 -1.084 1 95.25 16 GLY B C 1
ATOM 794 O O . GLY B 1 16 ? -1.452 16.875 -0.102 1 95.25 16 GLY B O 1
ATOM 795 N N . PRO B 1 17 ? -1.102 17.406 -2.207 1 93 17 PRO B N 1
ATOM 796 C CA . PRO B 1 17 ? -2.512 17.719 -2.461 1 93 17 PRO B CA 1
ATOM 797 C C . PRO B 1 17 ? -3.396 16.484 -2.453 1 93 17 PRO B C 1
ATOM 799 O O . PRO B 1 17 ? -2.908 15.367 -2.664 1 93 17 PRO B O 1
ATOM 802 N N . ASN B 1 18 ? -4.77 16.672 -2.133 1 92.19 18 ASN B N 1
ATOM 803 C CA . ASN B 1 18 ? -5.809 15.641 -2.201 1 92.19 18 ASN B CA 1
ATOM 804 C C . ASN B 1 18 ? -5.5 14.469 -1.274 1 92.19 18 ASN B C 1
ATOM 806 O O . ASN B 1 18 ? -5.621 13.312 -1.672 1 92.19 18 ASN B O 1
ATOM 810 N N . VAL B 1 19 ? -4.887 14.82 -0.249 1 95.12 19 VAL B N 1
ATOM 811 C CA . VAL B 1 19 ? -4.625 13.805 0.766 1 95.12 19 VAL B CA 1
ATOM 812 C C . VAL B 1 19 ? -5.605 13.969 1.924 1 95.12 19 VAL B C 1
ATOM 814 O O . VAL B 1 19 ? -5.844 15.078 2.396 1 95.12 19 VAL B O 1
ATOM 817 N N . SER B 1 2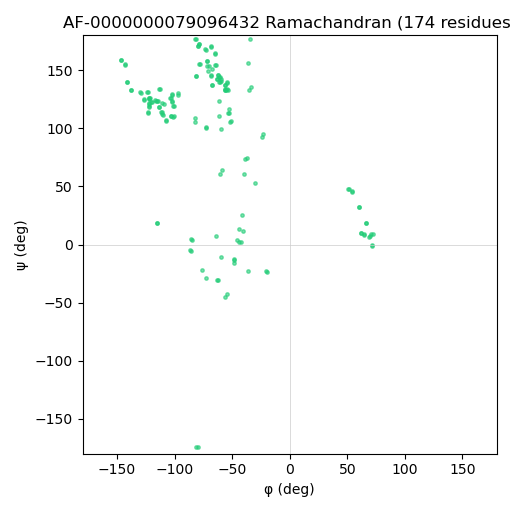0 ? -6.23 12.898 2.289 1 94.56 20 SER B N 1
ATOM 818 C CA . SER B 1 20 ? -7.027 12.82 3.51 1 94.56 20 SER B CA 1
ATOM 819 C C . SER B 1 20 ? -6.398 11.867 4.516 1 94.56 20 SER B C 1
ATOM 821 O O . SER B 1 20 ? -5.988 10.758 4.16 1 94.56 20 SER B O 1
ATOM 823 N N . ILE B 1 21 ? -6.32 12.281 5.727 1 96.44 21 ILE B N 1
ATOM 824 C CA . ILE B 1 21 ? -5.785 11.445 6.797 1 96.44 21 ILE B CA 1
ATOM 825 C C . ILE B 1 21 ? -6.828 11.289 7.902 1 96.44 21 ILE B C 1
ATOM 827 O O . ILE B 1 21 ? -7.277 12.281 8.484 1 96.44 21 ILE B O 1
ATOM 831 N N . GLY B 1 22 ? -7.188 10.062 8.086 1 95.38 22 GLY B N 1
ATOM 832 C CA . GLY B 1 22 ? -8.227 9.766 9.062 1 95.38 22 GLY B CA 1
ATOM 833 C C . GLY B 1 22 ? -7.758 9.914 10.5 1 95.38 22 GLY B C 1
ATOM 834 O O . GLY B 1 22 ? -6.566 10.094 10.75 1 95.38 22 GLY B O 1
ATOM 835 N N . PRO B 1 23 ? -8.672 9.914 11.414 1 94.62 23 PRO B N 1
ATOM 836 C CA . PRO B 1 23 ? -8.312 10.094 12.82 1 94.62 23 PRO B CA 1
ATOM 837 C C . PRO B 1 23 ? -7.371 9.008 13.336 1 94.62 23 PRO B C 1
ATOM 839 O O . PRO B 1 23 ? -7.477 7.848 12.93 1 94.62 23 PRO B O 1
ATOM 842 N N . ASN B 1 24 ? -6.398 9.32 14.133 1 95.38 24 ASN B N 1
ATOM 843 C CA . ASN B 1 24 ? -5.465 8.461 14.852 1 95.38 24 ASN B CA 1
ATOM 844 C C . ASN B 1 24 ? -4.465 7.809 13.898 1 95.38 24 ASN B C 1
ATOM 846 O O . ASN B 1 24 ? -3.652 6.98 14.32 1 95.38 24 ASN B O 1
ATOM 850 N N . ALA B 1 25 ? -4.645 8.109 12.688 1 97.75 25 ALA B N 1
ATOM 851 C CA . ALA B 1 25 ? -3.576 7.648 11.805 1 97.75 25 ALA B CA 1
ATOM 852 C C . ALA B 1 25 ? -2.232 8.242 12.211 1 97.75 25 ALA B C 1
ATOM 854 O O . ALA B 1 25 ? -2.162 9.398 12.641 1 97.75 25 ALA B O 1
ATOM 855 N N . LYS B 1 26 ? -1.172 7.406 12.117 1 98.44 26 LYS B N 1
ATOM 856 C CA . LYS B 1 26 ? 0.183 7.832 12.461 1 98.44 26 LYS B CA 1
ATOM 857 C C . LYS B 1 26 ? 1.049 7.957 11.211 1 98.44 26 LYS B C 1
ATOM 859 O O . LYS B 1 26 ? 1.232 6.984 10.477 1 98.44 26 LYS B O 1
ATOM 864 N N . ILE B 1 27 ? 1.542 9.141 11.016 1 98.69 27 ILE B N 1
ATOM 865 C CA . ILE B 1 27 ? 2.391 9.43 9.859 1 98.69 27 ILE B CA 1
ATOM 866 C C . ILE B 1 27 ? 3.811 9.742 10.336 1 98.69 27 ILE B C 1
ATOM 868 O O . ILE B 1 27 ? 4.043 10.75 11.008 1 98.69 27 ILE B O 1
ATOM 872 N N . GLY B 1 28 ? 4.738 8.945 9.93 1 98.62 28 GLY B N 1
ATOM 873 C CA . GLY B 1 28 ? 6.086 9 10.477 1 98.62 28 GLY B CA 1
ATOM 874 C C . GLY B 1 28 ? 6.941 10.078 9.844 1 98.62 28 GLY B C 1
ATOM 875 O O . GLY B 1 28 ? 6.48 10.812 8.969 1 98.62 28 GLY B O 1
ATOM 876 N N . LYS B 1 29 ? 8.133 10.164 10.391 1 98.44 29 LYS B N 1
ATOM 877 C CA . LYS B 1 29 ? 9.133 11.117 9.906 1 98.44 29 LYS B CA 1
ATOM 878 C C . LYS B 1 29 ? 9.398 10.938 8.414 1 98.44 29 LYS B C 1
ATOM 880 O O . LYS B 1 29 ? 9.57 9.812 7.941 1 98.44 29 LYS B O 1
ATOM 885 N N . GLY B 1 30 ? 9.414 11.977 7.691 1 98.62 30 GLY B N 1
ATOM 886 C CA . GLY B 1 30 ? 9.883 11.977 6.316 1 98.62 30 GLY B CA 1
ATOM 887 C C . GLY B 1 30 ? 8.922 11.281 5.367 1 98.62 30 GLY B C 1
ATOM 888 O O . GLY B 1 30 ? 9.258 11.039 4.203 1 98.62 30 GLY B O 1
ATOM 889 N N . VAL B 1 31 ? 7.738 10.93 5.812 1 98.75 31 VAL B N 1
ATOM 890 C CA . VAL B 1 31 ? 6.738 10.281 4.969 1 98.75 31 VAL B CA 1
ATOM 891 C C . VAL B 1 31 ? 6.246 11.266 3.906 1 98.75 31 VAL B C 1
ATOM 893 O O . VAL B 1 31 ? 6.066 12.453 4.184 1 98.75 31 VAL B O 1
ATOM 896 N N . ARG B 1 32 ? 6.105 10.781 2.699 1 98.88 32 ARG B N 1
ATOM 897 C CA . ARG B 1 32 ? 5.535 11.555 1.602 1 98.88 32 ARG B CA 1
ATOM 898 C C . ARG B 1 32 ? 4.238 10.93 1.104 1 98.88 32 ARG B C 1
ATOM 900 O O . ARG B 1 32 ? 4.211 9.742 0.755 1 98.88 32 ARG B O 1
ATOM 907 N N . ILE B 1 33 ? 3.129 11.664 1.085 1 98.19 33 ILE B N 1
ATOM 908 C CA . ILE B 1 33 ? 1.821 11.18 0.658 1 98.19 33 ILE B CA 1
ATOM 909 C C . ILE B 1 33 ? 1.223 12.148 -0.364 1 98.19 33 ILE B C 1
ATOM 911 O O . ILE B 1 33 ? 1.262 13.359 -0.173 1 98.19 33 ILE B O 1
ATOM 915 N N . LYS B 1 34 ? 0.803 11.594 -1.404 1 95.88 34 LYS B N 1
ATOM 916 C CA . LYS B 1 34 ? 0.171 12.398 -2.445 1 95.88 34 LYS B CA 1
ATOM 917 C C . LYS B 1 34 ? -1.02 11.664 -3.061 1 95.88 34 LYS B C 1
ATOM 919 O O . LYS B 1 34 ? -0.958 10.461 -3.295 1 95.88 34 LYS B O 1
ATOM 924 N N . GLU B 1 35 ? -2.125 12.469 -3.318 1 94.56 35 GLU B N 1
ATOM 925 C CA . GLU B 1 35 ? -3.271 11.914 -4.031 1 94.56 35 GLU B CA 1
ATOM 926 C C . GLU B 1 35 ? -3.744 10.609 -3.389 1 94.56 35 GLU B C 1
ATOM 928 O O . GLU B 1 35 ? -3.918 9.602 -4.074 1 94.56 35 GLU B O 1
ATOM 933 N N . SER B 1 36 ? -3.869 10.672 -2.094 1 95.81 36 SER B N 1
ATOM 934 C CA . SER B 1 36 ? -4.078 9.43 -1.356 1 95.81 36 SER B CA 1
ATOM 935 C C . SER B 1 36 ? -4.977 9.656 -0.142 1 95.81 36 SER B C 1
ATOM 937 O O . SER B 1 36 ? -5.141 10.789 0.315 1 95.81 36 SER B O 1
ATOM 939 N N . ILE B 1 37 ? -5.543 8.602 0.302 1 96.69 37 ILE B N 1
ATOM 940 C CA . ILE B 1 37 ? -6.348 8.578 1.519 1 96.69 37 ILE B CA 1
ATOM 941 C C . ILE B 1 37 ? -5.738 7.602 2.521 1 96.69 37 ILE B C 1
ATOM 943 O O . ILE B 1 37 ? -5.516 6.434 2.203 1 96.69 37 ILE B O 1
ATOM 947 N N . ILE B 1 38 ? -5.422 8.109 3.689 1 97.75 38 ILE B N 1
ATOM 948 C CA . ILE B 1 38 ? -4.992 7.277 4.809 1 97.75 38 ILE B CA 1
ATOM 949 C C . ILE B 1 38 ? -6.141 7.117 5.801 1 97.75 38 ILE B C 1
ATOM 951 O O . ILE B 1 38 ? -6.523 8.07 6.48 1 97.75 38 ILE B O 1
ATOM 955 N N . LEU B 1 39 ? -6.727 5.875 5.922 1 97.69 39 LEU B N 1
ATOM 956 C CA . LEU B 1 39 ? -7.906 5.703 6.766 1 97.69 39 LEU B CA 1
ATOM 957 C C . LEU B 1 39 ? -7.516 5.629 8.234 1 97.69 39 LEU B C 1
ATOM 959 O O . LEU B 1 39 ? -6.328 5.648 8.57 1 97.69 39 LEU B O 1
ATOM 963 N N . ALA B 1 40 ? -8.531 5.637 9.039 1 96.69 40 ALA B N 1
ATOM 964 C CA . ALA B 1 40 ? -8.352 5.758 10.484 1 96.69 40 ALA B CA 1
ATOM 965 C C . ALA B 1 40 ? -7.41 4.676 11.008 1 96.69 40 ALA B C 1
ATOM 967 O O . ALA B 1 40 ? -7.453 3.531 10.555 1 96.69 40 ALA B O 1
ATOM 968 N N . ASP B 1 41 ? -6.527 4.977 11.93 1 97.69 41 ASP B N 1
ATOM 969 C CA . ASP B 1 41 ? -5.676 4.109 12.742 1 97.69 41 ASP B CA 1
ATOM 970 C C . ASP B 1 41 ? -4.605 3.438 11.891 1 97.69 41 ASP B C 1
ATOM 972 O O . ASP B 1 41 ? -3.887 2.555 12.359 1 97.69 41 ASP B O 1
ATOM 976 N N . ALA B 1 42 ? -4.551 3.865 10.625 1 98.62 42 ALA B N 1
ATOM 977 C CA . ALA B 1 42 ? -3.459 3.352 9.797 1 98.62 42 ALA B CA 1
ATOM 978 C C . ALA B 1 42 ? -2.119 3.936 10.234 1 98.62 42 ALA B C 1
ATOM 980 O O . ALA B 1 42 ? -2.07 5.004 10.844 1 98.62 42 ALA B O 1
ATOM 981 N N . VAL B 1 43 ? -1.043 3.195 9.977 1 98.88 43 VAL B N 1
ATOM 982 C CA . VAL B 1 43 ? 0.315 3.623 10.289 1 98.88 43 VAL B CA 1
ATOM 983 C C . VAL B 1 43 ? 1.166 3.627 9.023 1 98.88 43 VAL B C 1
ATOM 985 O O . VAL B 1 43 ? 1.291 2.604 8.352 1 98.88 43 VAL B O 1
ATOM 988 N N . VAL B 1 44 ? 1.699 4.727 8.68 1 98.88 44 VAL B N 1
ATOM 989 C CA . VAL B 1 44 ? 2.688 4.855 7.617 1 98.88 44 VAL B CA 1
ATOM 990 C C . VAL B 1 44 ? 4.055 5.184 8.211 1 98.88 44 VAL B C 1
ATOM 992 O O . VAL B 1 44 ? 4.27 6.293 8.711 1 98.88 44 VAL B O 1
ATOM 995 N N . ASN B 1 45 ? 4.961 4.262 8.117 1 98.94 45 ASN B N 1
ATOM 996 C CA . ASN B 1 45 ? 6.223 4.371 8.844 1 98.94 45 ASN B CA 1
ATOM 997 C C . ASN B 1 45 ? 7.199 5.309 8.133 1 98.94 45 ASN B C 1
ATOM 999 O O . ASN B 1 45 ? 6.926 5.77 7.027 1 98.94 45 ASN B O 1
ATOM 1003 N N . GLU B 1 46 ? 8.305 5.59 8.875 1 98.94 46 GLU B N 1
ATOM 1004 C CA . GLU B 1 46 ? 9.203 6.672 8.492 1 98.94 46 GLU B CA 1
ATOM 1005 C C . GLU B 1 46 ? 9.711 6.48 7.062 1 98.94 46 GLU B C 1
ATOM 1007 O O . GLU B 1 46 ? 9.969 5.355 6.633 1 98.94 46 GLU B O 1
ATOM 1012 N N . HIS B 1 47 ? 9.75 7.531 6.281 1 98.94 47 HIS B N 1
ATOM 1013 C CA . HIS B 1 47 ? 10.352 7.672 4.957 1 98.94 47 HIS B CA 1
ATOM 1014 C C . HIS B 1 47 ? 9.625 6.816 3.928 1 98.94 47 HIS B C 1
ATOM 1016 O O . HIS B 1 47 ? 10.164 6.535 2.855 1 98.94 47 HIS B O 1
ATOM 1022 N N . ALA B 1 48 ? 8.391 6.375 4.215 1 98.94 48 ALA B N 1
ATOM 1023 C CA . ALA B 1 48 ? 7.562 5.703 3.213 1 98.94 48 ALA B CA 1
ATOM 1024 C C . ALA B 1 48 ? 6.93 6.711 2.26 1 98.94 48 ALA B C 1
ATOM 1026 O O . ALA B 1 48 ? 6.797 7.895 2.592 1 98.94 48 ALA B O 1
ATOM 1027 N N . CYS B 1 49 ? 6.617 6.234 1.084 1 98.88 49 CYS B N 1
ATOM 1028 C CA . CYS B 1 49 ? 5.93 7.023 0.066 1 98.88 49 CYS B CA 1
ATOM 1029 C C . CYS B 1 49 ? 4.617 6.367 -0.339 1 98.88 49 CYS B C 1
ATOM 1031 O O . CYS B 1 49 ? 4.594 5.191 -0.711 1 98.88 49 CYS B O 1
ATOM 1033 N N . VAL B 1 50 ? 3.496 7.09 -0.274 1 98.69 50 VAL B N 1
ATOM 1034 C CA . VAL B 1 50 ? 2.172 6.609 -0.652 1 98.69 50 VAL B CA 1
ATOM 1035 C C . VAL B 1 50 ? 1.574 7.523 -1.719 1 98.69 50 VAL B C 1
ATOM 1037 O O . VAL B 1 50 ? 1.304 8.695 -1.457 1 98.69 50 VAL B O 1
ATOM 1040 N N . LEU B 1 51 ? 1.436 6.926 -2.898 1 96.94 51 LEU B N 1
ATOM 1041 C CA . LEU B 1 51 ? 0.946 7.711 -4.027 1 96.94 51 LEU B CA 1
ATOM 1042 C C . LEU B 1 51 ? -0.302 7.074 -4.629 1 96.94 51 LEU B C 1
ATOM 1044 O O . LEU B 1 51 ? -0.343 5.859 -4.848 1 96.94 51 LEU B O 1
ATOM 1048 N N . HIS B 1 52 ? -1.383 7.895 -4.852 1 96.38 52 HIS B N 1
ATOM 1049 C CA . HIS B 1 52 ? -2.568 7.48 -5.59 1 96.38 52 HIS B CA 1
ATOM 1050 C C . HIS B 1 52 ? -3.168 6.207 -5.004 1 96.38 52 HIS B C 1
ATOM 1052 O O . HIS B 1 52 ? -3.463 5.262 -5.734 1 96.38 52 HIS B O 1
ATOM 1058 N N . SER B 1 53 ? -3.281 6.199 -3.678 1 97.38 53 SER B N 1
ATOM 1059 C CA . SER B 1 53 ? -3.666 4.965 -3.004 1 97.38 53 SER B CA 1
ATOM 1060 C C . SER B 1 53 ? -4.578 5.242 -1.813 1 97.38 53 SER B C 1
ATOM 1062 O O . SER B 1 53 ? -4.535 6.328 -1.235 1 97.38 53 SER B O 1
ATOM 1064 N N . VAL B 1 54 ? -5.336 4.258 -1.501 1 97.94 54 VAL B N 1
ATOM 1065 C CA . VAL B 1 54 ? -6.016 4.199 -0.211 1 97.94 54 VAL B CA 1
ATOM 1066 C C . VAL B 1 54 ? -5.309 3.199 0.701 1 97.94 54 VAL B C 1
ATOM 1068 O O . VAL B 1 54 ? -5.082 2.049 0.315 1 97.94 54 VAL B O 1
ATOM 1071 N N . ILE B 1 55 ? -4.973 3.662 1.822 1 98.75 55 ILE B N 1
ATOM 1072 C CA . ILE B 1 55 ? -4.465 2.783 2.871 1 98.75 55 ILE B CA 1
ATOM 1073 C C . ILE B 1 55 ? -5.574 2.5 3.885 1 98.75 55 ILE B C 1
ATOM 1075 O O . ILE B 1 55 ? -6.051 3.412 4.562 1 98.75 55 ILE B O 1
ATOM 1079 N N . GLY B 1 56 ? -5.941 1.222 4.039 1 98.69 56 GLY B N 1
ATOM 1080 C CA . GLY B 1 56 ? -7.105 0.817 4.812 1 98.69 56 GLY B CA 1
ATOM 1081 C C . GLY B 1 56 ? -6.949 1.062 6.301 1 98.69 56 GLY B C 1
ATOM 1082 O O . GLY B 1 56 ? -5.863 1.415 6.766 1 98.69 56 GLY B O 1
ATOM 1083 N N . TRP B 1 57 ? -8.102 0.877 6.938 1 98.75 57 TRP B N 1
ATOM 1084 C CA . TRP B 1 57 ? -8.102 1.063 8.383 1 98.75 57 TRP B CA 1
ATOM 1085 C C . TRP B 1 57 ? -7.059 0.169 9.047 1 98.75 57 TRP B C 1
ATOM 1087 O O . TRP B 1 57 ? -6.922 -1.005 8.695 1 98.75 57 TRP B O 1
ATOM 1097 N N . ARG B 1 58 ? -6.246 0.691 9.953 1 98.88 58 ARG B N 1
ATOM 1098 C CA . ARG B 1 58 ? -5.301 -0.02 10.812 1 98.88 58 ARG B CA 1
ATOM 1099 C C . ARG B 1 58 ? -4.203 -0.678 9.984 1 98.88 58 ARG B C 1
ATOM 1101 O O . ARG B 1 58 ? -3.408 -1.463 10.508 1 98.88 58 ARG B O 1
ATOM 1108 N N . SER B 1 59 ? -4.215 -0.351 8.773 1 98.94 59 SER B N 1
ATOM 1109 C CA . SER B 1 59 ? -3.17 -0.91 7.926 1 98.94 59 SER B CA 1
ATOM 1110 C C . SER B 1 59 ? -1.813 -0.285 8.234 1 98.94 59 SER B C 1
ATOM 1112 O O . SER B 1 59 ? -1.742 0.839 8.734 1 98.94 59 SER B O 1
ATOM 1114 N N . VAL B 1 60 ? -0.796 -1.019 7.871 1 99 60 VAL B N 1
ATOM 1115 C CA . VAL B 1 60 ? 0.565 -0.562 8.125 1 99 60 VAL B CA 1
ATOM 1116 C C . VAL B 1 60 ? 1.373 -0.583 6.832 1 99 60 VAL B C 1
ATOM 1118 O O . VAL B 1 60 ? 1.43 -1.604 6.145 1 99 60 VAL B O 1
ATOM 1121 N N . VAL B 1 61 ? 1.917 0.516 6.508 1 98.94 61 VAL B N 1
ATOM 1122 C CA . VAL B 1 61 ? 2.92 0.612 5.449 1 98.94 61 VAL B CA 1
ATOM 1123 C C . VAL B 1 61 ? 4.312 0.714 6.066 1 98.94 61 VAL B C 1
ATOM 1125 O O . VAL B 1 61 ? 4.582 1.617 6.863 1 98.94 61 VAL B O 1
ATOM 1128 N N . GLY B 1 62 ? 5.188 -0.156 5.734 1 98.94 62 GLY B N 1
ATOM 1129 C CA . GLY B 1 62 ? 6.504 -0.253 6.344 1 98.94 62 GLY B CA 1
ATOM 1130 C C . GLY B 1 62 ? 7.375 0.957 6.07 1 98.94 62 GLY B C 1
ATOM 1131 O O . GLY B 1 62 ? 7.086 1.751 5.176 1 98.94 62 GLY B O 1
ATOM 1132 N N . ALA B 1 63 ? 8.453 1.017 6.898 1 98.94 63 ALA B N 1
ATOM 1133 C CA . ALA B 1 63 ? 9.422 2.092 6.676 1 98.94 63 ALA B CA 1
ATOM 1134 C C . ALA B 1 63 ? 10.07 1.97 5.301 1 98.94 63 ALA B C 1
ATOM 1136 O O . ALA B 1 63 ? 10.297 0.861 4.809 1 98.94 63 ALA B O 1
ATOM 1137 N N . TRP B 1 64 ? 10.383 3.117 4.656 1 98.94 64 TRP B N 1
ATOM 1138 C CA . TRP B 1 64 ? 11.109 3.223 3.393 1 98.94 64 TRP B CA 1
ATOM 1139 C C . TRP B 1 64 ? 10.336 2.541 2.268 1 98.94 64 TRP B C 1
ATOM 1141 O O . TRP B 1 64 ? 10.844 2.402 1.152 1 98.94 64 TRP B O 1
ATOM 1151 N N . SER B 1 65 ? 9.023 2.109 2.461 1 98.94 65 SER B N 1
ATOM 1152 C CA . SER B 1 65 ? 8.211 1.429 1.465 1 98.94 65 SER B CA 1
ATOM 1153 C C . SER B 1 65 ? 7.59 2.422 0.486 1 98.94 65 SER B C 1
ATOM 1155 O O . SER B 1 65 ? 7.246 3.543 0.864 1 98.94 65 SER B O 1
ATOM 1157 N N . ARG B 1 66 ? 7.488 1.992 -0.706 1 98.94 66 ARG B N 1
ATOM 1158 C CA . ARG B 1 66 ? 6.758 2.754 -1.713 1 98.94 66 ARG B CA 1
ATOM 1159 C C . ARG B 1 66 ? 5.52 1.997 -2.184 1 98.94 66 ARG B C 1
ATOM 1161 O O . ARG B 1 66 ? 5.621 0.86 -2.65 1 98.94 66 ARG B O 1
ATOM 1168 N N . VAL B 1 67 ? 4.344 2.623 -2.057 1 98.75 67 VAL B N 1
ATOM 1169 C CA . VAL B 1 67 ? 3.049 2.104 -2.49 1 98.75 67 VAL B CA 1
ATOM 1170 C C . VAL B 1 67 ? 2.406 3.074 -3.479 1 98.75 67 VAL B C 1
ATOM 1172 O O . VAL B 1 67 ? 2.281 4.266 -3.191 1 98.75 67 VAL B O 1
ATOM 1175 N N . GLU B 1 68 ? 2.047 2.531 -4.617 1 97.44 68 GLU B N 1
ATOM 1176 C CA . GLU B 1 68 ? 1.496 3.414 -5.645 1 97.44 68 GLU B CA 1
ATOM 1177 C C . GLU B 1 68 ? 0.298 2.771 -6.336 1 97.44 68 GLU B C 1
ATOM 1179 O O . GLU B 1 68 ? 0.362 1.612 -6.75 1 97.44 68 GLU B O 1
ATOM 1184 N N . GLY B 1 69 ? -0.793 3.602 -6.465 1 96.38 69 GLY B N 1
ATOM 1185 C CA . GLY B 1 69 ? -1.921 3.113 -7.246 1 96.38 69 GLY B CA 1
ATOM 1186 C C . GLY B 1 69 ? -1.616 2.994 -8.727 1 96.38 69 GLY B C 1
ATOM 1187 O O . GLY B 1 69 ? -0.829 3.771 -9.266 1 96.38 69 GLY B O 1
ATOM 1188 N N . ILE B 1 70 ? -2.23 1.937 -9.344 1 89.31 70 ILE B N 1
ATOM 1189 C CA . ILE B 1 70 ? -2.123 1.777 -10.789 1 89.31 70 ILE B CA 1
ATOM 1190 C C . ILE B 1 70 ? -3.363 2.357 -11.469 1 89.31 70 ILE B C 1
ATOM 1192 O O . ILE B 1 70 ? -4.488 2.111 -11.031 1 89.31 70 ILE B O 1
ATOM 1196 N N . PRO B 1 71 ? -3.066 3.219 -12.508 1 73.62 71 PRO B N 1
ATOM 1197 C CA . PRO B 1 71 ? -4.266 3.668 -13.219 1 73.62 71 PRO B CA 1
ATOM 1198 C C . PRO B 1 71 ? -5.133 2.508 -13.703 1 73.62 71 PRO B C 1
ATOM 1200 O O . PRO B 1 71 ? -4.613 1.461 -14.094 1 73.62 71 PRO B O 1
ATOM 1203 N N . ILE B 1 72 ? -6.297 2.367 -13.156 1 60.41 72 ILE B N 1
ATOM 1204 C CA . ILE B 1 72 ? -7.188 1.295 -13.586 1 60.41 72 ILE B CA 1
ATOM 1205 C C . ILE B 1 72 ? -7.484 1.435 -15.078 1 60.41 72 ILE B C 1
ATOM 1207 O O . ILE B 1 72 ? -8.078 2.426 -15.508 1 60.41 72 ILE B O 1
ATOM 1211 N N . ALA B 1 73 ? -6.5 1.297 -15.867 1 52.22 73 ALA B N 1
ATOM 1212 C CA . ALA B 1 73 ? -6.863 1.344 -17.281 1 52.22 73 ALA B CA 1
ATOM 1213 C C . ALA B 1 73 ? -7.945 0.316 -17.594 1 52.22 73 ALA B C 1
ATOM 1215 O O . ALA B 1 73 ? -8.016 -0.739 -16.969 1 52.22 73 ALA B O 1
ATOM 1216 N N . PRO B 1 74 ? -9.031 0.603 -18.328 1 44 74 PRO B N 1
ATOM 1217 C CA . PRO B 1 74 ? -9.93 -0.415 -18.875 1 44 74 PRO B CA 1
ATOM 1218 C C . PRO B 1 74 ? -9.203 -1.682 -19.312 1 44 74 PRO B C 1
ATOM 1220 O O . PRO B 1 74 ? -8 -1.638 -19.609 1 44 74 PRO B O 1
ATOM 1223 N N . ASN B 1 75 ? -9.711 -2.957 -18.922 1 42.88 75 ASN B N 1
ATOM 1224 C CA . ASN B 1 75 ? -9.109 -4.199 -19.391 1 42.88 75 ASN B CA 1
ATOM 1225 C C . ASN B 1 75 ? -8.344 -3.994 -20.688 1 42.88 75 ASN B C 1
ATOM 1227 O O . ASN B 1 75 ? -8.945 -3.781 -21.75 1 42.88 75 ASN B O 1
ATOM 1231 N N . PRO B 1 76 ? -7.148 -3.787 -20.688 1 39.94 76 PRO B N 1
ATOM 1232 C CA . PRO B 1 76 ? -6.469 -3.676 -21.969 1 39.94 76 PRO B CA 1
ATOM 1233 C C . PRO B 1 76 ? -6.594 -4.941 -22.812 1 39.94 76 PRO B C 1
ATOM 1235 O O . PRO B 1 76 ? -5.996 -5.035 -23.891 1 39.94 76 PRO B O 1
ATOM 1238 N N . ASN B 1 77 ? -7.066 -6.062 -22.328 1 39.31 77 ASN B N 1
ATOM 1239 C CA . ASN B 1 77 ? -7.137 -7.02 -23.438 1 39.31 77 ASN B CA 1
ATOM 1240 C C . ASN B 1 77 ? -7.812 -6.41 -24.656 1 39.31 77 ASN B C 1
ATOM 1242 O O . ASN B 1 77 ? -8.008 -7.094 -25.672 1 39.31 77 ASN B O 1
ATOM 1246 N N . LEU B 1 78 ? -8.547 -5.293 -24.641 1 40.16 78 LEU B N 1
ATOM 1247 C CA . LEU B 1 78 ? -8.68 -4.551 -25.891 1 40.16 78 LEU B CA 1
ATOM 1248 C C . LEU B 1 78 ? -7.367 -3.877 -26.266 1 40.16 78 LEU B C 1
ATOM 1250 O O . LEU B 1 78 ? -6.582 -3.51 -25.391 1 40.16 78 LEU B O 1
ATOM 1254 N N . PRO B 1 79 ? -6.902 -3.605 -27.547 1 33.38 79 PRO B N 1
ATOM 1255 C CA . PRO B 1 79 ? -5.562 -3.246 -28.016 1 33.38 79 PRO B CA 1
ATOM 1256 C C . PRO B 1 79 ? -4.812 -2.352 -27.031 1 33.38 79 PRO B C 1
ATOM 1258 O O . PRO B 1 79 ? -5.43 -1.713 -26.172 1 33.38 79 PRO B O 1
ATOM 1261 N N . PHE B 1 80 ? -3.334 -2.266 -26.984 1 36.12 80 PHE B N 1
ATOM 1262 C CA . PHE B 1 80 ? -2.135 -1.729 -26.344 1 36.12 80 PHE B CA 1
ATOM 1263 C C . PHE B 1 80 ? -2.324 -0.263 -25.984 1 36.12 80 PHE B C 1
ATOM 1265 O O . PHE B 1 80 ? -1.355 0.495 -25.906 1 36.12 80 PHE B O 1
ATOM 1272 N N . ALA B 1 81 ? -3.49 0.197 -25.781 1 32.03 81 ALA B N 1
ATOM 1273 C CA . ALA B 1 81 ? -3.24 1.635 -25.734 1 32.03 81 ALA B CA 1
ATOM 1274 C C . ALA B 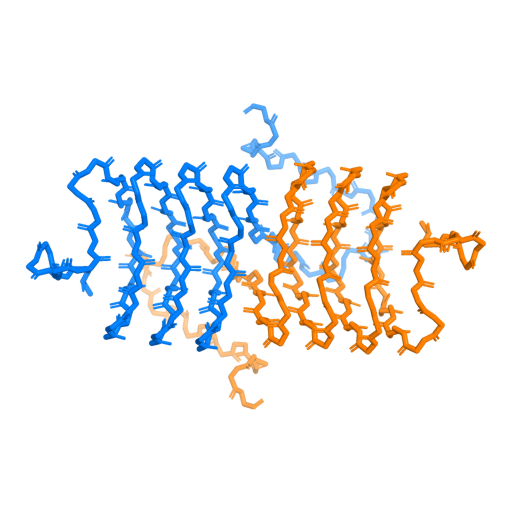1 81 ? -2.26 1.991 -24.625 1 32.03 81 ALA B C 1
ATOM 1276 O O . ALA B 1 81 ? -2.463 1.612 -23.469 1 32.03 81 ALA B O 1
ATOM 1277 N N . LYS B 1 82 ? -0.94 2.207 -24.938 1 32.09 82 LYS B N 1
ATOM 1278 C CA . LYS B 1 82 ? 0.299 2.576 -24.25 1 32.09 82 LYS B CA 1
ATOM 1279 C C . LYS B 1 82 ? 0.04 3.6 -23.156 1 32.09 82 LYS B C 1
ATOM 1281 O O . LYS B 1 82 ? -0.504 4.676 -23.422 1 32.09 82 LYS B O 1
ATOM 1286 N N . VAL B 1 83 ? -0.488 3.158 -22.141 1 33.06 83 VAL B N 1
ATOM 1287 C CA . VAL B 1 83 ? -0.513 4.082 -21.016 1 33.06 83 VAL B CA 1
ATOM 1288 C C . VAL B 1 83 ? 0.802 4.855 -20.953 1 33.06 83 VAL B C 1
ATOM 1290 O O . VAL B 1 83 ? 1.855 4.277 -20.672 1 33.06 83 VAL B O 1
ATOM 1293 N N . SER B 1 84 ? 1.145 5.617 -21.969 1 29.39 84 SER B N 1
ATOM 1294 C CA . SER B 1 84 ? 2.225 6.594 -21.906 1 29.39 84 SER B CA 1
ATOM 1295 C C . SER B 1 84 ? 2.191 7.359 -20.594 1 29.39 84 SER B C 1
ATOM 1297 O O . SER B 1 84 ? 2.869 8.383 -20.438 1 29.39 84 SER B O 1
ATOM 1299 N N . ALA B 1 85 ? 1.348 7.098 -19.719 1 32.5 85 ALA B N 1
ATOM 1300 C CA . ALA B 1 85 ? 1.468 8.094 -18.656 1 32.5 85 ALA B CA 1
ATOM 1301 C C . ALA B 1 85 ? 2.852 8.047 -18.016 1 32.5 85 ALA B C 1
ATOM 1303 O O . ALA B 1 85 ? 3.479 6.988 -17.953 1 32.5 85 ALA B O 1
ATOM 1304 N N . THR B 1 86 ? 3.686 9.188 -17.953 1 31.08 86 THR B N 1
ATOM 1305 C CA . THR B 1 86 ? 4.988 9.508 -17.391 1 31.08 86 THR B CA 1
ATOM 1306 C C . THR B 1 86 ? 5.113 8.938 -15.977 1 31.08 86 THR B C 1
ATOM 1308 O O . THR B 1 86 ? 4.781 9.617 -15 1 31.08 86 THR B O 1
ATOM 1311 N N . TYR B 1 87 ? 4.418 8.234 -15.617 1 33.38 87 TYR B N 1
ATOM 1312 C CA . TYR B 1 87 ? 4.75 7.707 -14.297 1 33.38 87 TYR B CA 1
ATOM 1313 C C . TYR B 1 87 ? 6.145 7.098 -14.289 1 33.38 87 TYR B C 1
ATOM 1315 O O . TYR B 1 87 ? 6.785 7.012 -13.242 1 33.38 87 TYR B O 1
ATOM 1323 N N . TRP B 1 88 ? 6.477 6.293 -15.312 1 30.3 88 TRP B N 1
ATOM 1324 C CA . TRP B 1 88 ? 7.809 5.695 -15.273 1 30.3 88 TRP B CA 1
ATOM 1325 C C . TRP B 1 88 ? 8.875 6.715 -15.656 1 30.3 88 TRP B C 1
ATOM 1327 O O . TRP B 1 88 ? 10.062 6.391 -15.711 1 30.3 88 TRP B O 1
ATOM 1337 N N . LEU B 1 89 ? 8.664 7.777 -16.344 1 23.12 89 LEU B N 1
ATOM 1338 C CA . LEU B 1 89 ? 9.875 8.531 -16.625 1 23.12 89 LEU B CA 1
ATOM 1339 C C . LEU B 1 89 ? 10.352 9.281 -15.391 1 23.12 89 LEU B C 1
ATOM 1341 O O . LEU B 1 89 ? 9.547 9.914 -14.695 1 23.12 89 LEU B O 1
#

Radius of gyration: 16.1 Å; Cα contacts (8 Å, |Δi|>4): 482; chains: 2; bounding box: 33×42×45 Å

Foldseek 3Di:
DPDPPQPQADPQEAEEPCEAEEHCEHHEHCEYEDCEYEYALEYEYHNEYHENYYADHVHYHDHVHYHYDDDPDPPPPPDPPPCVVPPVD/DPPPPQVQADPQEAEEPCEAEEHCEHHEHCEYEDCEYEYALEYEYHNEYHENYYADHVHYHDHVHYHYDDDPDDPVVPDCPPCPPPPPD

Nearest PDB structures (foldseek):
  3kwd-assembly1_A  TM=9.786E-01  e=5.108E-02  Thermosynechococcus vestitus BP-1
  7o4z-assembly1_A  TM=9.782E-01  e=6.824E-02  Synechococcus elongatus PCC 7942 = FACHB-805
  3oup-assembly1_A  TM=9.830E-01  e=9.118E-02  Methanosarcina thermophila
  3ow5-assembly1_A  TM=8.511E-01  e=5.735E-02  Methanosarcina thermophila
  3ou9-assembly1_A  TM=8.512E-01  e=1.150E-01  Methanosarcina thermophila

Secondary structure (DSSP, 8-state):
---TT-TTB-TT-EE-SS-EE-TT-EE-TT-EEES-EE-TT-EE-TT-EEESEEEPTT-EEPTT-EEEE----S-TTSS------TT--/---TT-TTB-TT-EE-SS-EE-TT-EE-TT-EEES-EE-TT-EE-TT-EEESEEEPTT-EEPTT-EEEE------TTSS------TT--